Protein AF-A0A3D5BIJ7-F1 (afdb_monomer_lite)

Secondary structure (DSSP, 8-state):
-HHHHHHHHHHHHHHHHHHHHHHHHHS-HHHHHHHHHHHHSGGGGGGGS-HHHHHHHHHHHHHHHHHHHHHHTT-PPP-

Sequence (79 aa):
MKTMHTNRAAVALLWTQDLLLIQASRMPKADEAKWLHAAKTPILMLHYASENVQEVATRISNARIERFVRNRHGRRLPA

Foldseek 3Di:
DLQVVLLVLLVVLLVVLVVLLVVLVPDDPVCSVVSLVVSVPSLVVSPSHDPVSNVVSNVVSVVVSVQSVCVVVVNHDDD

pLDDT: mean 82.51, std 10.36, range [51.78, 92.69]

Radius of gyration: 13.58 Å; chains: 1; bounding box: 36×22×36 Å

Structure (mmCIF, N/CA/C/O backbone):
data_AF-A0A3D5BIJ7-F1
#
_entry.id   AF-A0A3D5BIJ7-F1
#
loop_
_atom_site.group_PDB
_atom_site.id
_atom_site.type_symbol
_atom_site.label_atom_id
_atom_site.label_alt_id
_atom_site.label_comp_id
_atom_site.label_asym_id
_atom_site.label_entity_id
_atom_site.label_seq_id
_atom_site.pdbx_PDB_ins_code
_atom_site.Cartn_x
_atom_site.Cartn_y
_atom_site.Cartn_z
_atom_site.occupancy
_atom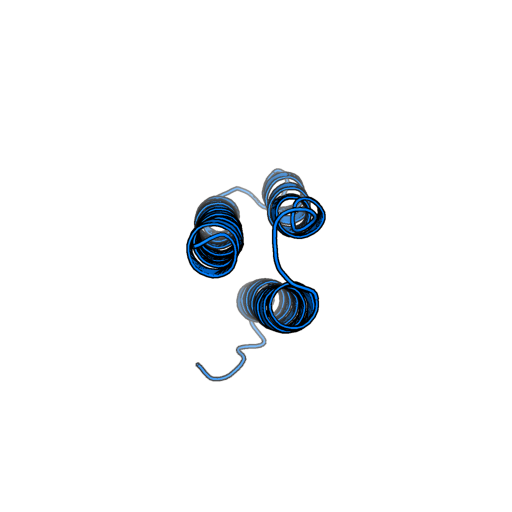_site.B_iso_or_equiv
_atom_site.auth_seq_id
_atom_site.auth_comp_id
_atom_site.auth_asym_id
_atom_site.auth_atom_id
_atom_site.pdbx_PDB_model_num
ATOM 1 N N . MET A 1 1 ? -19.931 -2.589 20.282 1.00 51.78 1 MET A N 1
ATOM 2 C CA . MET A 1 1 ? -20.120 -2.682 18.811 1.00 51.78 1 MET A CA 1
ATOM 3 C C . MET A 1 1 ? -19.275 -1.698 17.987 1.00 51.78 1 MET A C 1
ATO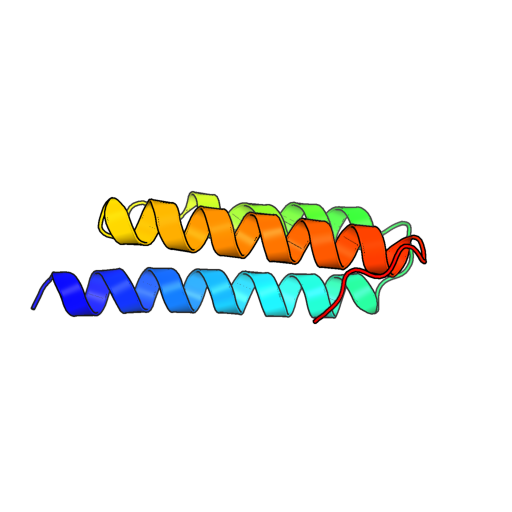M 5 O O . MET A 1 1 ? -18.881 -2.084 16.896 1.00 51.78 1 MET A O 1
ATOM 9 N N . LYS A 1 2 ? -18.928 -0.482 18.461 1.00 54.12 2 LYS A N 1
ATOM 10 C CA . LYS A 1 2 ? -18.088 0.480 17.697 1.00 54.12 2 LYS A CA 1
ATOM 11 C C . LYS A 1 2 ? -16.732 -0.085 17.231 1.00 54.12 2 LYS A C 1
ATOM 13 O O . LYS A 1 2 ? -16.361 0.129 16.085 1.00 54.12 2 LYS A O 1
ATOM 18 N N . THR A 1 3 ? -16.062 -0.881 18.066 1.00 59.84 3 THR A N 1
ATOM 19 C CA . THR A 1 3 ? -14.7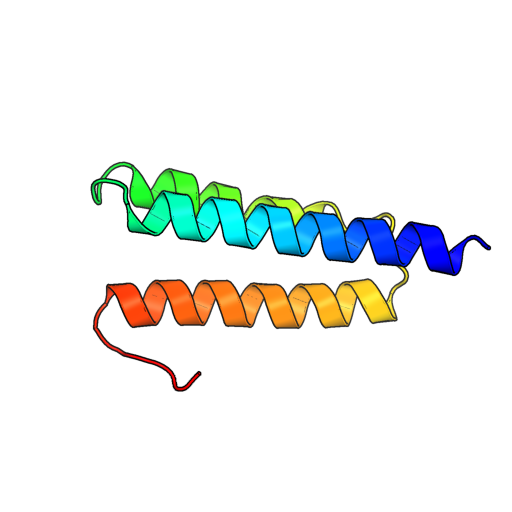54 -1.504 17.776 1.00 59.84 3 THR A CA 1
ATOM 20 C C . THR A 1 3 ? -14.755 -2.484 16.597 1.00 59.84 3 THR A C 1
ATOM 22 O O . THR A 1 3 ? -13.727 -2.702 15.968 1.00 59.84 3 THR A O 1
ATOM 25 N N . MET A 1 4 ? -15.895 -3.090 16.258 1.00 61.28 4 MET A N 1
ATOM 26 C CA . MET A 1 4 ? -15.961 -4.065 15.164 1.00 61.28 4 MET A CA 1
ATOM 27 C C . MET A 1 4 ? -16.033 -3.377 13.792 1.00 61.28 4 MET A C 1
ATOM 29 O O . MET A 1 4 ? -15.408 -3.826 12.832 1.00 61.28 4 MET A O 1
ATOM 33 N N . HIS A 1 5 ? -16.764 -2.262 13.698 1.00 61.69 5 HIS A N 1
ATOM 34 C CA . HIS A 1 5 ? -16.880 -1.477 12.465 1.00 61.69 5 HIS A CA 1
ATOM 35 C C . HIS A 1 5 ? -15.587 -0.714 12.148 1.00 61.69 5 HIS A C 1
ATOM 37 O O . HIS A 1 5 ? -15.169 -0.682 10.992 1.00 61.69 5 HIS A O 1
ATOM 43 N N . THR A 1 6 ? -14.913 -0.188 13.175 1.00 65.25 6 THR A N 1
ATOM 44 C CA . THR A 1 6 ? -13.617 0.505 13.057 1.00 65.25 6 THR A CA 1
ATOM 45 C C . THR A 1 6 ? -12.527 -0.422 12.502 1.00 65.25 6 THR A C 1
ATOM 47 O O . THR A 1 6 ? -11.720 -0.019 11.667 1.00 65.25 6 THR A O 1
ATOM 50 N N . ASN A 1 7 ? -12.547 -1.704 12.886 1.00 73.12 7 ASN A N 1
ATOM 51 C CA . ASN A 1 7 ? -11.574 -2.693 12.413 1.00 73.12 7 ASN A CA 1
ATOM 52 C C . ASN A 1 7 ? -11.833 -3.109 10.958 1.00 73.12 7 ASN A C 1
ATOM 54 O O . ASN A 1 7 ? -10.889 -3.290 10.192 1.00 73.12 7 ASN A O 1
ATOM 58 N N . ARG A 1 8 ? -13.105 -3.214 10.546 1.00 76.25 8 ARG A N 1
ATOM 59 C CA . ARG A 1 8 ? -13.474 -3.509 9.150 1.00 76.25 8 ARG A CA 1
ATOM 60 C C . ARG A 1 8 ? -13.015 -2.412 8.189 1.00 76.25 8 ARG A C 1
ATOM 62 O O . ARG A 1 8 ? -12.560 -2.735 7.096 1.00 76.25 8 ARG A O 1
ATOM 69 N N . ALA A 1 9 ? -13.083 -1.146 8.605 1.00 76.12 9 ALA A N 1
ATOM 70 C CA . ALA A 1 9 ? -12.584 -0.027 7.808 1.00 76.12 9 ALA A CA 1
ATOM 71 C C . ALA A 1 9 ? -11.069 -0.137 7.562 1.00 76.12 9 ALA A C 1
ATOM 73 O O . ALA A 1 9 ? -10.628 -0.054 6.419 1.00 76.12 9 ALA A O 1
ATOM 74 N N . ALA A 1 10 ? -10.278 -0.414 8.604 1.00 80.50 10 ALA A N 1
ATOM 75 C CA . ALA A 1 10 ? -8.832 -0.598 8.464 1.00 80.50 10 ALA A CA 1
ATOM 76 C C . ALA A 1 10 ? -8.467 -1.769 7.533 1.00 80.50 10 A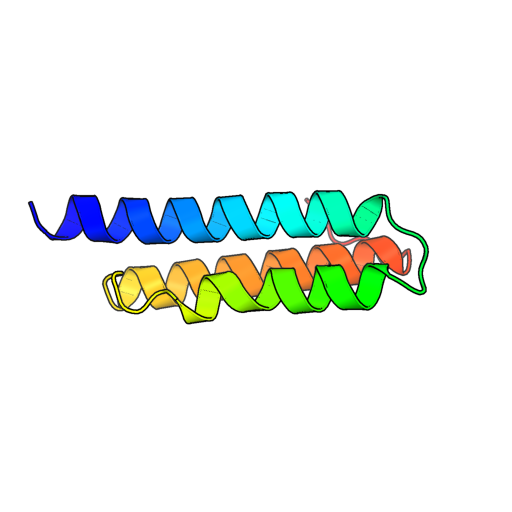LA A C 1
ATOM 78 O O . ALA A 1 10 ? -7.586 -1.637 6.684 1.00 80.50 10 ALA A O 1
ATOM 79 N N . VAL A 1 11 ? -9.178 -2.897 7.645 1.00 83.56 11 VAL A N 1
ATOM 80 C CA . VAL A 1 11 ? -8.995 -4.053 6.750 1.00 83.56 11 VAL A CA 1
ATOM 81 C C . VAL A 1 11 ? -9.324 -3.689 5.302 1.00 83.56 11 VAL A C 1
ATOM 83 O O . VAL A 1 11 ? -8.540 -4.006 4.408 1.00 83.56 11 VAL A O 1
ATOM 86 N N . ALA A 1 12 ? -10.435 -2.986 5.063 1.00 84.75 12 ALA A N 1
ATOM 87 C CA . ALA A 1 12 ? -10.814 -2.545 3.724 1.00 84.75 12 ALA A CA 1
ATOM 88 C C . ALA A 1 12 ? -9.751 -1.620 3.106 1.00 84.75 12 ALA A C 1
ATOM 90 O O . ALA A 1 12 ? -9.373 -1.810 1.954 1.00 84.75 12 ALA A O 1
ATOM 91 N N . LEU A 1 13 ? -9.204 -0.673 3.877 1.00 86.44 13 LEU A N 1
ATOM 92 C CA . LEU A 1 13 ? -8.140 0.226 3.411 1.00 86.44 13 LEU A CA 1
ATOM 93 C C . LEU A 1 13 ? -6.851 -0.531 3.060 1.00 86.44 13 LEU A C 1
ATOM 95 O O . LEU A 1 13 ? -6.235 -0.254 2.028 1.00 86.44 13 LEU A O 1
ATOM 99 N N . LEU A 1 14 ? -6.471 -1.521 3.874 1.00 88.31 14 LEU A N 1
ATOM 100 C CA . LEU A 1 14 ? -5.335 -2.399 3.589 1.00 88.31 14 LEU A CA 1
ATOM 101 C C . LEU A 1 14 ? -5.555 -3.239 2.323 1.00 88.31 14 LEU A C 1
ATOM 103 O O . LEU A 1 14 ? -4.615 -3.432 1.555 1.00 88.31 14 LEU A O 1
ATOM 107 N N . TRP A 1 15 ? -6.764 -3.746 2.085 1.00 90.00 15 TRP A N 1
ATOM 108 C CA . TRP A 1 15 ? -7.090 -4.458 0.844 1.00 90.00 15 TRP A CA 1
ATOM 109 C C . TRP A 1 15 ? -7.041 -3.545 -0.380 1.00 90.00 15 TRP A C 1
ATOM 111 O O . TRP A 1 15 ? -6.439 -3.914 -1.386 1.00 90.00 15 TRP A O 1
ATOM 121 N N . THR A 1 16 ? -7.596 -2.335 -0.288 1.00 90.62 16 THR A N 1
ATOM 122 C CA . THR A 1 16 ? -7.535 -1.343 -1.372 1.00 90.62 16 THR A CA 1
ATOM 123 C C . THR A 1 16 ? -6.092 -1.029 -1.759 1.00 90.62 16 THR A C 1
ATOM 125 O O . THR A 1 16 ? -5.767 -1.001 -2.945 1.00 90.62 16 THR A O 1
ATOM 128 N N . GLN A 1 17 ? -5.202 -0.844 -0.779 1.00 91.50 17 GLN A N 1
ATOM 129 C CA . GLN A 1 17 ? -3.777 -0.643 -1.048 1.00 91.50 17 GLN A CA 1
ATOM 130 C C . GLN A 1 17 ? -3.167 -1.817 -1.825 1.00 91.50 17 GLN A C 1
ATO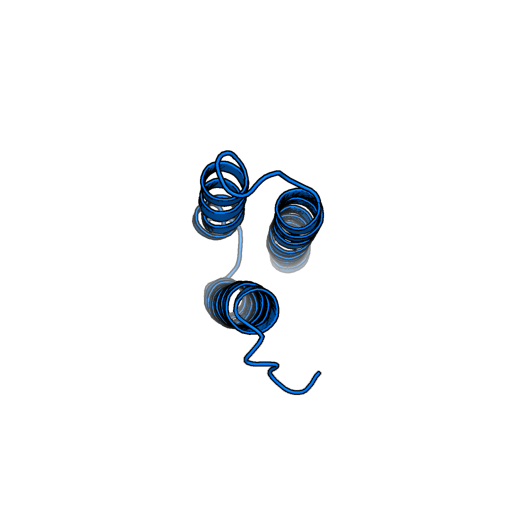M 132 O O . GLN A 1 17 ? -2.416 -1.593 -2.772 1.00 91.50 17 GLN A O 1
ATOM 137 N N . ASP A 1 18 ? -3.487 -3.053 -1.448 1.00 90.75 18 ASP A N 1
ATOM 138 C CA . ASP A 1 18 ? -2.926 -4.245 -2.089 1.00 90.75 18 ASP A CA 1
ATOM 139 C C . ASP A 1 18 ? -3.350 -4.345 -3.564 1.00 90.75 18 ASP A C 1
ATOM 141 O O . ASP A 1 18 ? -2.521 -4.594 -4.440 1.00 90.75 18 ASP A O 1
ATOM 145 N N . LEU A 1 19 ? -4.616 -4.033 -3.866 1.00 92.56 19 LEU A N 1
ATOM 146 C CA . LEU A 1 19 ? -5.118 -3.959 -5.242 1.00 92.56 19 LEU A CA 1
ATOM 147 C C . LEU A 1 19 ? -4.389 -2.887 -6.067 1.00 92.56 19 LEU A C 1
ATOM 149 O O . LEU A 1 19 ? -4.041 -3.131 -7.224 1.00 92.56 19 LEU A O 1
ATOM 153 N N . LEU A 1 20 ? -4.110 -1.722 -5.476 1.00 92.69 20 LEU A N 1
ATOM 154 C CA . LEU A 1 20 ? -3.366 -0.645 -6.140 1.00 92.69 20 LEU A CA 1
ATOM 155 C C . LEU A 1 20 ? -1.904 -1.034 -6.408 1.00 92.69 20 LEU A C 1
ATOM 157 O O . LEU A 1 20 ? -1.375 -0.716 -7.473 1.00 92.69 20 LEU A O 1
ATOM 161 N N . LEU A 1 21 ? -1.261 -1.762 -5.490 1.00 92.56 21 LEU A N 1
ATOM 162 C CA . LEU A 1 21 ? 0.090 -2.296 -5.693 1.00 92.56 21 LEU A CA 1
ATOM 163 C C . LEU A 1 21 ? 0.113 -3.388 -6.775 1.00 92.56 21 LEU A C 1
ATOM 165 O O . LEU A 1 21 ? 1.001 -3.391 -7.630 1.00 92.56 21 LEU A O 1
ATOM 169 N N . ILE A 1 22 ? -0.882 -4.282 -6.803 1.00 92.25 22 ILE A N 1
ATOM 170 C CA . ILE A 1 22 ? -1.036 -5.270 -7.883 1.00 92.25 22 ILE A CA 1
ATOM 171 C C . ILE A 1 22 ? -1.192 -4.557 -9.226 1.00 92.25 22 ILE A C 1
ATOM 173 O O . ILE A 1 22 ? -0.520 -4.930 -10.190 1.00 92.25 22 ILE A O 1
ATOM 177 N N . GLN A 1 23 ? -2.014 -3.508 -9.291 1.00 92.31 23 GLN A N 1
ATOM 178 C CA . GLN A 1 23 ? -2.161 -2.713 -10.504 1.00 92.31 23 GLN A CA 1
ATOM 179 C C . GLN A 1 23 ? -0.829 -2.070 -10.903 1.00 92.31 23 GLN A C 1
ATOM 181 O O . GLN A 1 23 ? -0.393 -2.256 -12.036 1.00 92.31 23 GLN A O 1
ATOM 186 N N . ALA A 1 24 ? -0.125 -1.421 -9.968 1.00 91.94 24 ALA A N 1
ATOM 187 C CA . ALA A 1 24 ? 1.189 -0.822 -10.209 1.00 91.94 24 ALA A CA 1
ATOM 188 C C . ALA A 1 24 ? 2.196 -1.828 -10.800 1.00 91.94 24 ALA A C 1
ATOM 190 O O . ALA A 1 24 ? 2.950 -1.477 -11.705 1.00 91.94 24 ALA A O 1
ATOM 191 N N . SER A 1 25 ? 2.168 -3.096 -10.363 1.00 90.25 25 SER A N 1
ATOM 192 C CA . SER A 1 25 ? 3.071 -4.147 -10.869 1.00 90.25 25 SER A CA 1
ATOM 193 C C . SER A 1 25 ? 2.925 -4.435 -12.367 1.00 90.25 25 SER A C 1
ATOM 195 O O . SER A 1 25 ? 3.881 -4.892 -13.001 1.00 90.25 25 SER A O 1
ATOM 197 N N . ARG A 1 26 ? 1.733 -4.178 -12.919 1.00 91.19 26 ARG A N 1
ATOM 198 C CA . ARG A 1 26 ? 1.362 -4.464 -14.310 1.00 91.19 26 ARG A CA 1
ATOM 199 C C . ARG A 1 26 ? 1.519 -3.252 -15.226 1.00 91.19 26 ARG A C 1
ATOM 201 O O . ARG A 1 26 ? 1.342 -3.389 -16.432 1.00 91.19 26 ARG A O 1
ATOM 208 N N . MET A 1 27 ? 1.807 -2.075 -14.674 1.00 91.81 27 MET A N 1
ATOM 209 C CA . MET A 1 27 ? 1.860 -0.830 -15.437 1.00 91.81 27 MET A CA 1
ATOM 210 C C . MET A 1 27 ? 3.246 -0.580 -16.045 1.00 91.81 27 MET A C 1
ATOM 212 O O . MET A 1 27 ? 4.260 -1.028 -15.497 1.00 91.81 27 MET A O 1
ATOM 216 N N . PRO A 1 28 ? 3.324 0.181 -17.152 1.00 90.81 28 PRO A N 1
ATOM 217 C CA . PRO A 1 28 ? 4.580 0.757 -17.618 1.00 90.81 28 PRO A CA 1
ATOM 218 C C . PRO A 1 28 ? 5.212 1.646 -16.537 1.00 90.81 28 PRO A C 1
ATOM 220 O O . PRO A 1 28 ? 4.501 2.310 -15.783 1.00 90.81 28 PRO A O 1
ATOM 223 N N . LYS A 1 29 ? 6.551 1.732 -16.496 1.00 84.19 29 LYS A N 1
ATOM 224 C CA . LYS A 1 29 ? 7.288 2.501 -15.467 1.00 84.19 29 LYS A CA 1
ATOM 225 C C . LYS A 1 29 ? 6.835 3.963 -15.335 1.00 84.19 29 LYS A C 1
ATOM 227 O O . LYS A 1 29 ? 6.880 4.512 -14.239 1.00 84.19 29 LYS A O 1
ATOM 232 N N . ALA A 1 30 ? 6.405 4.582 -16.436 1.00 83.12 30 ALA A N 1
ATOM 233 C CA . ALA A 1 30 ? 5.920 5.963 -16.453 1.00 83.12 30 ALA A CA 1
ATOM 234 C C . ALA A 1 30 ? 4.624 6.154 -15.640 1.00 83.12 30 ALA A C 1
ATOM 236 O O . ALA A 1 30 ? 4.435 7.201 -15.021 1.00 83.12 30 ALA A O 1
ATOM 237 N N . ASP A 1 31 ? 3.759 5.137 -15.596 1.00 88.69 31 ASP A N 1
ATOM 238 C CA . ASP A 1 31 ? 2.488 5.181 -14.868 1.00 88.69 31 ASP A CA 1
ATOM 239 C C . ASP A 1 31 ? 2.550 4.454 -13.522 1.00 88.69 31 ASP A C 1
ATOM 241 O O . ASP A 1 31 ? 1.793 4.792 -12.614 1.00 88.69 31 ASP A O 1
ATOM 245 N N . GLU A 1 32 ? 3.489 3.521 -13.339 1.00 88.31 32 GLU A N 1
ATOM 246 C CA . GLU A 1 32 ? 3.730 2.810 -12.075 1.00 88.31 32 GLU A CA 1
ATOM 247 C C . GLU A 1 32 ? 3.867 3.774 -10.884 1.00 88.31 32 GLU A C 1
ATOM 249 O O . GLU A 1 32 ? 3.286 3.536 -9.825 1.00 88.31 32 GLU A O 1
ATOM 254 N N . ALA A 1 33 ? 4.560 4.904 -11.065 1.00 88.44 33 ALA A N 1
ATOM 255 C CA . ALA A 1 33 ? 4.728 5.913 -10.020 1.00 88.44 33 ALA A CA 1
ATOM 256 C C . ALA A 1 33 ? 3.393 6.527 -9.552 1.00 88.44 33 ALA A C 1
ATOM 258 O O . ALA A 1 33 ? 3.218 6.766 -8.355 1.00 88.44 33 ALA A O 1
ATOM 259 N N . LYS A 1 34 ? 2.433 6.737 -10.466 1.00 91.75 34 LYS A N 1
ATOM 260 C CA . LYS A 1 34 ? 1.099 7.270 -10.137 1.00 91.75 34 LYS A CA 1
ATOM 261 C C . LYS A 1 34 ? 0.314 6.275 -9.285 1.00 91.75 34 LYS A C 1
ATOM 263 O O . LYS A 1 34 ? -0.271 6.653 -8.273 1.00 91.75 34 LYS A O 1
ATOM 268 N N . TRP A 1 35 ? 0.357 4.994 -9.648 1.00 91.25 35 TRP A N 1
ATOM 269 C CA . TRP A 1 35 ? -0.316 3.929 -8.901 1.00 91.25 35 TRP A CA 1
ATOM 270 C C . TRP A 1 35 ? 0.339 3.663 -7.544 1.00 91.25 35 TRP A C 1
ATOM 272 O O . TRP A 1 35 ? -0.360 3.454 -6.554 1.00 91.25 35 TRP A O 1
ATOM 282 N N . LEU A 1 36 ? 1.668 3.752 -7.459 1.00 90.69 36 LEU A N 1
ATOM 283 C CA . LEU A 1 36 ? 2.389 3.658 -6.191 1.00 90.69 36 LEU A CA 1
ATOM 284 C C . LEU A 1 36 ? 2.070 4.836 -5.261 1.00 90.69 36 LEU A C 1
ATOM 286 O O . LEU A 1 36 ? 1.960 4.653 -4.049 1.00 90.69 36 LEU A O 1
ATOM 290 N N . HIS A 1 37 ? 1.916 6.043 -5.810 1.00 90.25 37 HIS A N 1
ATOM 291 C CA . HIS A 1 37 ? 1.450 7.195 -5.043 1.00 90.25 37 HIS A CA 1
ATOM 292 C C . HIS A 1 37 ? 0.024 6.969 -4.526 1.00 90.25 37 HIS A C 1
ATOM 294 O O . HIS A 1 37 ? -0.209 7.116 -3.330 1.00 90.25 37 HIS A O 1
ATOM 300 N N . ALA A 1 38 ? -0.891 6.505 -5.383 1.00 89.12 38 ALA A N 1
ATOM 301 C CA . ALA A 1 38 ? -2.255 6.169 -4.980 1.00 89.12 38 ALA A CA 1
ATOM 302 C C . ALA A 1 38 ? -2.296 5.082 -3.891 1.00 89.12 38 ALA A C 1
ATOM 304 O O . ALA A 1 38 ? -3.089 5.179 -2.964 1.00 89.12 38 ALA A O 1
ATOM 305 N N . ALA A 1 39 ? -1.413 4.078 -3.936 1.00 90.31 39 ALA A N 1
ATOM 306 C CA . ALA A 1 39 ? -1.334 3.025 -2.919 1.00 90.31 39 ALA A CA 1
ATOM 307 C C . ALA A 1 39 ? -0.909 3.535 -1.524 1.00 90.31 39 ALA A C 1
ATOM 309 O O . ALA A 1 39 ? -1.152 2.860 -0.522 1.00 90.31 39 ALA A O 1
ATOM 310 N N . LYS A 1 40 ? -0.301 4.725 -1.424 1.00 86.50 40 LYS A N 1
ATOM 311 C CA . LYS A 1 40 ? 0.047 5.362 -0.139 1.00 86.50 40 LYS A CA 1
ATOM 312 C C . LYS A 1 40 ? -1.148 6.056 0.520 1.00 86.50 40 LYS A C 1
ATOM 314 O O . LYS A 1 40 ? -1.148 6.241 1.732 1.00 86.50 40 LYS A O 1
ATOM 319 N N . THR A 1 41 ? -2.166 6.425 -0.255 1.00 82.31 41 THR A N 1
ATOM 320 C CA . THR A 1 41 ? -3.278 7.273 0.195 1.00 82.31 41 THR A CA 1
ATOM 321 C C . THR A 1 41 ? -4.307 6.577 1.101 1.00 82.31 41 THR A C 1
ATOM 323 O O . THR A 1 41 ? -4.707 7.204 2.079 1.00 82.31 41 THR A O 1
ATOM 326 N N . PRO A 1 42 ? -4.730 5.312 0.874 1.00 76.62 42 PRO A N 1
ATOM 327 C CA . PRO A 1 42 ? -5.774 4.667 1.679 1.00 76.62 42 PRO A CA 1
ATOM 328 C C . PRO A 1 42 ? -5.494 4.668 3.185 1.00 76.62 42 PRO A C 1
ATOM 330 O O . PRO A 1 42 ? -6.402 4.794 3.996 1.00 76.62 42 PRO A O 1
ATOM 333 N N . ILE A 1 43 ? -4.228 4.583 3.578 1.00 75.44 43 ILE A N 1
ATOM 334 C CA . ILE A 1 43 ? -3.822 4.515 4.987 1.00 75.44 43 ILE A CA 1
ATOM 335 C C . ILE A 1 43 ? -3.959 5.869 5.689 1.00 75.44 43 ILE A C 1
ATOM 337 O O . ILE A 1 43 ? -4.212 5.911 6.889 1.00 75.44 43 ILE A O 1
ATOM 341 N N . LEU A 1 44 ? -3.926 6.974 4.939 1.00 67.44 44 LEU A N 1
ATOM 342 C CA . LEU A 1 44 ? -4.230 8.308 5.464 1.00 67.44 44 LEU A CA 1
ATOM 343 C C . LEU A 1 44 ? -5.714 8.461 5.841 1.00 67.44 44 LEU A C 1
ATOM 345 O O . LEU A 1 44 ? -6.061 9.379 6.570 1.00 67.44 44 LEU A O 1
ATOM 349 N N . MET A 1 45 ? -6.590 7.552 5.396 1.00 69.38 45 MET A N 1
ATOM 350 C CA . MET A 1 45 ? -8.022 7.557 5.725 1.00 69.38 45 MET A CA 1
ATOM 351 C C . MET A 1 45 ? -8.375 6.698 6.952 1.00 69.38 45 MET A C 1
ATOM 353 O O . MET A 1 45 ? -9.552 6.457 7.227 1.00 69.38 45 MET A O 1
ATOM 357 N N . LEU A 1 46 ? -7.380 6.259 7.733 1.00 72.50 46 LEU A N 1
ATOM 358 C CA . LEU A 1 46 ? -7.561 5.445 8.944 1.00 72.50 46 LEU A CA 1
ATOM 359 C C . LEU A 1 46 ? -8.204 6.185 10.136 1.00 72.50 46 LEU A C 1
ATOM 361 O O . LEU A 1 46 ? -8.317 5.600 11.211 1.00 72.50 46 LEU A O 1
ATOM 365 N N . HIS A 1 47 ? -8.696 7.416 9.965 1.00 70.75 47 HIS A N 1
ATOM 366 C CA . HIS A 1 47 ? -9.354 8.205 11.018 1.00 70.75 47 HIS A CA 1
ATOM 367 C C . HIS A 1 47 ? -10.534 7.490 11.707 1.00 70.75 47 HIS A C 1
ATOM 369 O O . HIS A 1 47 ? -10.895 7.835 12.828 1.00 70.75 47 HIS A O 1
ATOM 375 N N . TYR A 1 48 ? -11.122 6.479 11.058 1.00 67.44 48 TYR A N 1
ATOM 376 C CA . TYR A 1 48 ? -12.212 5.666 11.605 1.00 67.44 48 TYR A CA 1
ATOM 377 C C . TYR A 1 48 ? -11.755 4.408 12.360 1.00 67.44 48 TYR A C 1
ATOM 379 O O . TYR A 1 48 ? -12.605 3.661 12.836 1.00 67.44 48 TYR A O 1
ATOM 387 N N . ALA A 1 49 ? -10.455 4.124 12.456 1.00 76.12 49 ALA A N 1
ATOM 388 C CA . ALA A 1 49 ? -9.924 2.993 13.218 1.00 76.12 49 ALA A CA 1
ATOM 389 C C . ALA A 1 49 ? -9.543 3.412 14.652 1.00 76.12 49 ALA A C 1
ATOM 391 O O . ALA A 1 49 ? -9.294 4.588 14.907 1.00 76.12 49 ALA A O 1
ATOM 392 N N . SER A 1 50 ? -9.478 2.466 15.595 1.00 80.88 50 SER A N 1
ATOM 393 C CA . SER A 1 50 ? -8.906 2.737 16.926 1.00 80.88 50 SER A CA 1
ATOM 394 C C . SER A 1 50 ? -7.395 2.963 16.834 1.00 80.88 50 SER A C 1
ATOM 396 O O . SER A 1 50 ? -6.763 2.402 15.943 1.00 80.88 50 SER A O 1
ATOM 398 N N . GLU A 1 51 ? -6.799 3.719 17.761 1.00 81.12 51 GLU A N 1
ATOM 399 C CA . GLU A 1 51 ? -5.363 4.069 17.741 1.00 81.12 51 GLU A CA 1
ATOM 400 C C . GLU A 1 51 ? -4.445 2.848 17.553 1.00 81.12 51 GLU A C 1
ATOM 402 O O . GLU A 1 51 ? -3.629 2.825 16.633 1.00 81.12 51 GLU A O 1
ATOM 407 N N . ASN A 1 52 ? -4.660 1.773 18.321 1.00 80.75 52 ASN A N 1
ATOM 408 C CA . ASN A 1 52 ? -3.889 0.529 18.180 1.00 80.75 52 ASN A CA 1
ATOM 409 C C . ASN A 1 52 ? -4.000 -0.083 16.770 1.00 80.75 52 ASN A C 1
ATOM 411 O O . ASN A 1 52 ? -3.042 -0.635 16.235 1.00 80.75 52 ASN A O 1
ATOM 415 N N . VAL A 1 53 ? -5.178 -0.001 16.149 1.00 82.75 53 VAL A N 1
ATOM 416 C CA . VAL A 1 53 ? -5.410 -0.532 14.800 1.00 82.75 53 VAL A CA 1
ATOM 417 C C . VAL A 1 53 ? -4.820 0.395 13.743 1.00 82.75 53 VAL A C 1
ATOM 419 O O . VAL A 1 53 ? -4.290 -0.100 12.750 1.00 82.75 53 VAL A O 1
ATOM 422 N N . GLN A 1 54 ? -4.861 1.713 13.957 1.00 83.06 54 GLN A N 1
ATOM 423 C CA . GLN A 1 54 ? -4.195 2.686 13.091 1.00 83.06 54 GLN A CA 1
ATOM 424 C C . GLN A 1 54 ? -2.690 2.415 13.037 1.00 83.06 54 GLN A C 1
ATOM 426 O O . GLN A 1 54 ? -2.116 2.345 11.948 1.00 83.06 54 GLN A O 1
ATOM 431 N N . GLU A 1 55 ? -2.060 2.192 14.192 1.00 85.25 55 GLU A N 1
ATOM 432 C CA . GLU A 1 55 ? -0.633 1.890 14.281 1.00 85.25 55 GLU A CA 1
ATOM 433 C C . GLU A 1 55 ? -0.283 0.588 13.545 1.00 85.25 55 GLU A C 1
ATOM 435 O O . GLU A 1 55 ? 0.601 0.569 12.682 1.00 85.25 55 GLU A O 1
ATOM 440 N N . VAL A 1 56 ? -1.007 -0.499 13.836 1.00 86.25 56 VAL A N 1
ATOM 441 C CA . VAL A 1 56 ? -0.776 -1.805 13.203 1.00 86.25 56 VAL A CA 1
ATOM 442 C C . VAL A 1 56 ? -0.984 -1.728 11.689 1.00 86.25 56 VAL A C 1
ATOM 444 O O . VAL A 1 56 ? -0.134 -2.195 10.928 1.00 86.25 56 VAL A O 1
ATOM 447 N N . ALA A 1 57 ? -2.067 -1.100 11.227 1.00 87.00 57 ALA A N 1
ATOM 448 C CA . ALA A 1 57 ? -2.347 -0.950 9.801 1.00 87.00 57 ALA A CA 1
ATOM 449 C C . ALA A 1 57 ? -1.279 -0.104 9.091 1.00 87.00 57 ALA A C 1
ATOM 451 O O . ALA A 1 57 ? -0.840 -0.465 7.998 1.00 87.00 57 ALA A O 1
ATOM 452 N N . THR A 1 58 ? -0.795 0.966 9.726 1.00 87.25 58 THR A N 1
ATOM 453 C CA . THR A 1 58 ? 0.286 1.804 9.185 1.00 87.25 58 THR A CA 1
ATOM 454 C C . THR A 1 58 ? 1.579 1.005 9.015 1.00 87.25 58 THR A C 1
ATOM 456 O O . THR A 1 58 ? 2.202 1.055 7.952 1.00 87.25 58 THR A O 1
ATOM 459 N N . ARG A 1 59 ? 1.961 0.203 10.020 1.00 89.19 59 ARG A N 1
ATOM 460 C CA . ARG A 1 59 ? 3.148 -0.668 9.949 1.00 89.19 59 ARG A CA 1
ATOM 461 C C . ARG A 1 59 ? 3.031 -1.703 8.828 1.00 89.19 59 ARG A C 1
ATOM 463 O O . ARG A 1 59 ? 3.965 -1.848 8.041 1.00 89.19 59 ARG A O 1
ATOM 470 N N . ILE A 1 60 ? 1.880 -2.375 8.716 1.00 90.19 60 ILE A N 1
ATOM 471 C CA . ILE A 1 60 ? 1.615 -3.346 7.639 1.00 90.19 60 ILE A CA 1
ATOM 472 C C . ILE A 1 60 ? 1.725 -2.667 6.270 1.00 90.19 60 ILE A C 1
ATOM 474 O O . ILE A 1 60 ? 2.372 -3.196 5.368 1.00 90.19 60 ILE A O 1
ATOM 478 N N . SER A 1 61 ? 1.129 -1.486 6.121 1.00 90.06 61 SER A N 1
ATOM 479 C CA . SER A 1 61 ? 1.179 -0.718 4.879 1.00 90.06 61 SER A CA 1
ATOM 480 C C . SER A 1 61 ? 2.602 -0.382 4.452 1.00 90.06 61 SER A C 1
ATOM 482 O O . SER A 1 61 ? 2.994 -0.651 3.315 1.00 90.06 61 SER A O 1
ATOM 484 N N . ASN A 1 62 ? 3.400 0.171 5.367 1.00 90.44 62 ASN A N 1
ATOM 485 C CA . ASN A 1 62 ? 4.777 0.550 5.068 1.00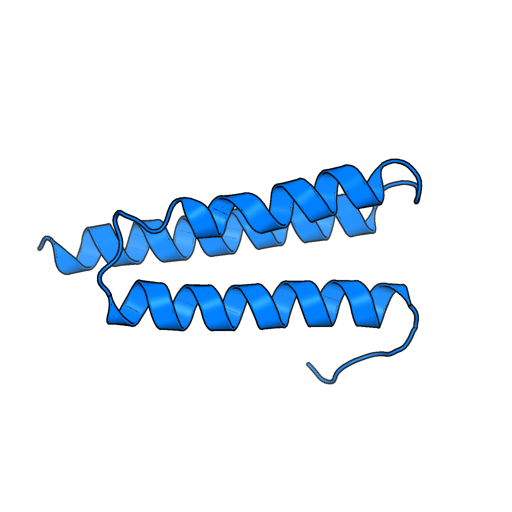 90.44 62 ASN A CA 1
ATOM 486 C C . ASN A 1 62 ? 5.600 -0.666 4.628 1.00 90.44 62 ASN A C 1
ATOM 488 O O . ASN A 1 62 ? 6.292 -0.597 3.612 1.00 90.44 62 ASN A O 1
ATOM 492 N N . ALA A 1 63 ? 5.441 -1.800 5.318 1.00 91.00 63 ALA A N 1
ATOM 493 C CA . ALA A 1 63 ? 6.099 -3.050 4.953 1.00 91.00 63 ALA A CA 1
ATOM 494 C C . ALA A 1 63 ? 5.697 -3.543 3.549 1.00 91.00 63 ALA A C 1
ATOM 496 O O . ALA A 1 63 ? 6.551 -3.998 2.786 1.00 91.00 63 ALA A O 1
ATOM 497 N N . ARG A 1 64 ? 4.416 -3.425 3.166 1.00 91.31 64 ARG A N 1
ATOM 498 C CA . ARG A 1 64 ? 3.933 -3.811 1.826 1.00 91.31 64 ARG A CA 1
ATOM 499 C C . ARG A 1 64 ? 4.519 -2.941 0.724 1.00 91.31 64 ARG A C 1
ATOM 501 O O . ARG A 1 64 ? 4.993 -3.470 -0.279 1.00 91.31 64 ARG A O 1
ATOM 508 N N . ILE A 1 65 ? 4.516 -1.623 0.914 1.00 90.62 65 ILE A N 1
ATOM 509 C CA . ILE A 1 65 ? 5.077 -0.677 -0.056 1.00 90.62 65 ILE A CA 1
ATOM 510 C C . ILE A 1 65 ? 6.576 -0.906 -0.214 1.00 90.62 65 ILE A C 1
ATOM 512 O O . ILE A 1 65 ? 7.076 -0.980 -1.334 1.00 90.62 65 ILE A O 1
ATOM 516 N N . GLU A 1 66 ? 7.298 -1.052 0.894 1.00 90.56 66 GLU A N 1
ATOM 517 C CA . GLU A 1 66 ? 8.731 -1.318 0.865 1.00 90.56 66 GLU A CA 1
ATOM 518 C C . GLU A 1 66 ? 9.039 -2.627 0.133 1.00 90.56 66 GLU A C 1
ATOM 520 O O . GLU A 1 66 ? 9.884 -2.652 -0.766 1.00 90.56 66 GLU A O 1
ATOM 525 N N . ARG A 1 67 ? 8.318 -3.704 0.465 1.00 90.56 67 ARG A N 1
ATOM 526 C CA . ARG A 1 67 ? 8.431 -4.994 -0.219 1.00 90.56 67 ARG A CA 1
ATOM 527 C C . ARG A 1 67 ? 8.164 -4.856 -1.712 1.00 90.56 67 ARG A C 1
ATOM 529 O O . ARG A 1 67 ? 8.939 -5.378 -2.510 1.00 90.56 67 ARG A O 1
ATOM 536 N N . PHE A 1 68 ? 7.108 -4.141 -2.095 1.00 91.38 68 PHE A N 1
ATOM 537 C CA . PHE A 1 68 ? 6.780 -3.891 -3.494 1.00 91.38 68 PHE A CA 1
ATOM 538 C C . PHE A 1 68 ? 7.936 -3.193 -4.220 1.00 91.38 68 PHE A C 1
ATOM 540 O O . PHE A 1 68 ? 8.456 -3.724 -5.201 1.00 91.38 68 PHE A O 1
ATOM 547 N N . VAL A 1 69 ? 8.391 -2.048 -3.703 1.00 89.31 69 VAL A N 1
ATOM 548 C CA . VAL A 1 69 ? 9.463 -1.242 -4.309 1.00 89.31 69 VAL A CA 1
ATOM 549 C C . VAL A 1 69 ? 10.743 -2.064 -4.446 1.00 89.31 69 VAL A C 1
ATOM 551 O O . VAL A 1 69 ? 11.336 -2.140 -5.521 1.00 89.31 69 VAL A O 1
ATOM 554 N N . ARG A 1 70 ? 11.153 -2.748 -3.378 1.00 87.94 70 ARG A N 1
ATOM 555 C CA . ARG A 1 70 ? 12.365 -3.568 -3.379 1.00 87.94 70 ARG A CA 1
ATOM 556 C C . ARG A 1 70 ? 12.273 -4.740 -4.368 1.00 87.94 70 ARG A C 1
ATOM 558 O O . ARG A 1 70 ? 13.216 -4.958 -5.130 1.00 87.94 70 ARG A O 1
ATOM 565 N N . ASN A 1 71 ? 11.126 -5.421 -4.448 1.00 88.50 71 ASN A N 1
ATOM 566 C CA . ASN A 1 71 ? 10.891 -6.493 -5.422 1.00 88.50 71 ASN A CA 1
ATOM 567 C C . ASN A 1 71 ? 10.960 -5.990 -6.874 1.00 88.50 71 ASN A C 1
ATOM 569 O O . ASN A 1 71 ? 11.511 -6.685 -7.728 1.00 88.50 71 ASN A O 1
ATOM 573 N N . ARG A 1 72 ? 10.463 -4.779 -7.156 1.00 84.06 72 ARG A N 1
ATOM 574 C CA . ARG A 1 72 ? 10.544 -4.152 -8.489 1.00 84.06 72 ARG A CA 1
ATOM 575 C C . ARG A 1 72 ? 11.973 -3.785 -8.888 1.00 84.06 72 ARG A C 1
ATOM 577 O O . ARG A 1 72 ? 12.320 -3.879 -10.061 1.00 84.06 72 ARG A O 1
ATOM 584 N N . HIS A 1 73 ? 12.821 -3.445 -7.921 1.00 82.50 73 HIS A N 1
ATOM 585 C CA . HIS A 1 73 ? 14.250 -3.191 -8.136 1.00 82.50 73 HIS A CA 1
ATOM 586 C C . HIS A 1 73 ? 15.122 -4.460 -8.121 1.00 82.50 73 HIS A C 1
ATOM 588 O O . HIS A 1 73 ? 16.347 -4.354 -8.089 1.00 82.50 73 HIS A O 1
ATOM 594 N N . GLY A 1 74 ? 14.524 -5.658 -8.105 1.00 82.94 74 GLY A N 1
ATOM 595 C CA . GLY A 1 74 ? 15.257 -6.930 -8.048 1.00 82.94 74 GLY A CA 1
ATOM 596 C C . GLY A 1 74 ? 15.894 -7.237 -6.686 1.00 82.94 74 GLY A C 1
ATOM 597 O O . GLY A 1 74 ? 16.575 -8.247 -6.538 1.00 82.94 74 GLY A O 1
ATOM 598 N N . ARG A 1 75 ? 15.653 -6.407 -5.665 1.00 77.56 75 ARG A N 1
ATOM 599 C CA . ARG A 1 75 ? 16.143 -6.592 -4.292 1.00 77.56 75 ARG A CA 1
ATOM 600 C C . ARG A 1 75 ? 15.069 -7.298 -3.466 1.00 77.56 75 ARG A C 1
ATOM 602 O O . ARG A 1 75 ? 14.411 -6.668 -2.651 1.00 77.56 75 ARG A O 1
ATOM 609 N N . ARG A 1 76 ? 14.820 -8.586 -3.711 1.00 72.00 76 ARG A N 1
ATOM 610 C CA . ARG A 1 76 ? 13.714 -9.302 -3.047 1.00 72.00 76 ARG A CA 1
ATOM 611 C C . ARG A 1 76 ? 13.842 -9.299 -1.518 1.00 72.00 76 ARG A C 1
ATOM 613 O O . ARG A 1 76 ? 14.900 -9.625 -0.989 1.00 72.00 76 ARG A O 1
ATOM 620 N N . LEU A 1 77 ? 12.749 -8.977 -0.822 1.00 67.44 77 LEU A N 1
ATOM 621 C CA . LEU A 1 77 ? 12.590 -9.277 0.606 1.00 67.44 77 LEU A CA 1
ATOM 622 C C . LEU A 1 77 ? 11.906 -10.646 0.770 1.00 67.44 77 LEU A C 1
ATOM 624 O O . LEU A 1 77 ? 11.039 -10.970 -0.048 1.00 67.44 77 LEU A O 1
ATOM 628 N N . PRO A 1 78 ? 12.265 -11.440 1.798 1.00 62.19 78 PRO A N 1
ATOM 629 C CA . PRO A 1 78 ? 11.562 -12.682 2.105 1.00 62.19 78 PRO A CA 1
ATOM 630 C C . PRO A 1 78 ? 10.074 -12.430 2.405 1.00 62.19 78 PRO A C 1
ATOM 632 O O . PRO A 1 78 ? 9.680 -11.327 2.813 1.00 62.19 78 PRO A O 1
ATOM 635 N N . ALA A 1 79 ? 9.264 -13.452 2.109 1.00 59.41 79 ALA A N 1
ATOM 636 C CA . ALA A 1 79 ? 7.804 -13.433 2.198 1.00 59.41 79 ALA A CA 1
ATOM 637 C C . ALA A 1 79 ? 7.296 -13.233 3.630 1.00 59.41 79 ALA A C 1
ATOM 639 O O . ALA A 1 79 ? 7.967 -13.690 4.573 1.00 59.41 79 ALA A O 1
#